Protein AF-A0A0F0LXJ2-F1 (afdb_monomer_lite)

pLDDT: mean 94.83, std 4.31, range [63.41, 98.44]

Radius of gyration: 13.21 Å; chains: 1; bounding box: 28×26×34 Å

Sequence (80 aa):
MTEIRRAGDGSLRLERTPVGIAAEVGDIPYRTGLVRWRGDSFLPTEAEDGVRQPVAFLGDDGAGRALFLHAGRADRRVAS

Structure (mmCIF, N/CA/C/O backbone):
data_AF-A0A0F0LXJ2-F1
#
_entry.id   AF-A0A0F0LXJ2-F1
#
loop_
_atom_site.group_PDB
_atom_site.id
_at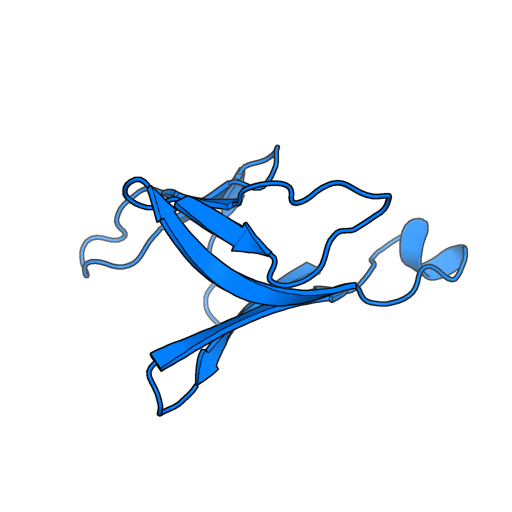om_site.type_symbol
_atom_site.label_atom_id
_atom_site.label_alt_id
_atom_site.label_comp_id
_atom_site.label_asym_id
_atom_site.label_entity_id
_atom_site.label_seq_id
_atom_site.pdbx_PDB_ins_code
_atom_site.Cartn_x
_atom_site.Cartn_y
_atom_site.Cartn_z
_atom_site.occupancy
_atom_site.B_iso_or_equiv
_atom_site.auth_seq_id
_atom_site.auth_comp_id
_atom_site.auth_asym_id
_atom_site.auth_atom_id
_atom_site.pdbx_PDB_model_num
ATOM 1 N N . MET A 1 1 ? 4.821 -8.272 -5.075 1.00 92.38 1 MET A N 1
ATOM 2 C CA . MET A 1 1 ? 4.396 -8.410 -3.667 1.00 92.38 1 MET A CA 1
ATOM 3 C C . MET A 1 1 ? 4.616 -7.086 -2.962 1.00 92.38 1 MET A C 1
ATOM 5 O O . MET A 1 1 ? 5.641 -6.465 -3.204 1.00 92.38 1 MET A O 1
ATOM 9 N N . THR A 1 2 ? 3.669 -6.638 -2.140 1.00 95.31 2 THR A N 1
ATOM 10 C CA . THR A 1 2 ? 3.780 -5.370 -1.407 1.00 95.31 2 THR A CA 1
ATOM 11 C C . THR A 1 2 ? 3.781 -5.625 0.091 1.00 95.31 2 THR A C 1
ATOM 13 O O . THR A 1 2 ? 2.899 -6.308 0.604 1.00 95.31 2 THR A O 1
ATOM 16 N N . GLU A 1 3 ? 4.759 -5.050 0.782 1.00 96.31 3 GLU A N 1
ATOM 17 C CA . GLU A 1 3 ? 4.886 -5.080 2.233 1.00 96.31 3 GLU A CA 1
ATOM 18 C C . GLU A 1 3 ? 4.823 -3.663 2.800 1.00 96.31 3 GLU A C 1
ATOM 20 O O . GLU A 1 3 ? 5.480 -2.745 2.308 1.00 96.31 3 GLU A O 1
ATOM 25 N N . ILE A 1 4 ? 4.057 -3.504 3.879 1.00 95.94 4 ILE A N 1
ATOM 26 C CA . ILE A 1 4 ? 4.030 -2.288 4.689 1.00 95.94 4 ILE A CA 1
ATOM 27 C C . ILE A 1 4 ? 4.581 -2.636 6.064 1.00 95.94 4 ILE A C 1
ATOM 29 O O . ILE A 1 4 ? 4.040 -3.504 6.753 1.00 95.94 4 ILE A O 1
ATOM 33 N N . ARG A 1 5 ? 5.624 -1.926 6.488 1.00 95.94 5 ARG A N 1
ATOM 34 C CA . ARG A 1 5 ? 6.237 -2.100 7.807 1.00 95.94 5 ARG A CA 1
ATOM 35 C C . ARG A 1 5 ? 6.118 -0.815 8.612 1.00 95.94 5 ARG A C 1
ATOM 37 O O . ARG A 1 5 ? 6.340 0.273 8.085 1.00 95.94 5 ARG A O 1
ATOM 44 N N . ARG A 1 6 ? 5.783 -0.958 9.894 1.00 94.94 6 ARG A N 1
ATOM 45 C CA . ARG A 1 6 ? 5.811 0.127 10.878 1.00 94.94 6 ARG A CA 1
ATOM 46 C C . ARG A 1 6 ? 7.041 -0.041 11.759 1.00 94.94 6 ARG A C 1
ATOM 48 O O . ARG A 1 6 ? 7.222 -1.109 12.337 1.00 94.94 6 ARG A O 1
ATOM 55 N N . ALA A 1 7 ? 7.872 0.988 11.851 1.00 93.94 7 ALA A N 1
ATOM 56 C CA . ALA A 1 7 ? 9.008 1.004 12.765 1.00 93.94 7 ALA A CA 1
ATOM 57 C C . ALA A 1 7 ? 8.577 1.404 14.189 1.00 93.94 7 ALA A C 1
ATOM 59 O O . ALA A 1 7 ? 7.447 1.846 14.414 1.00 93.94 7 ALA A O 1
ATOM 60 N N . GLY A 1 8 ? 9.478 1.242 15.164 1.00 95.69 8 GLY A N 1
ATOM 61 C CA . GLY A 1 8 ? 9.203 1.545 16.576 1.00 95.69 8 GLY A CA 1
ATOM 62 C C . GLY A 1 8 ? 8.890 3.021 16.852 1.00 95.69 8 GLY A C 1
ATOM 63 O O . GLY A 1 8 ? 8.137 3.323 17.772 1.00 95.69 8 GLY A O 1
ATOM 64 N N . ASP A 1 9 ? 9.391 3.930 16.014 1.00 95.06 9 ASP A N 1
ATOM 65 C CA . ASP A 1 9 ? 9.082 5.367 16.042 1.00 95.06 9 ASP A CA 1
ATOM 66 C 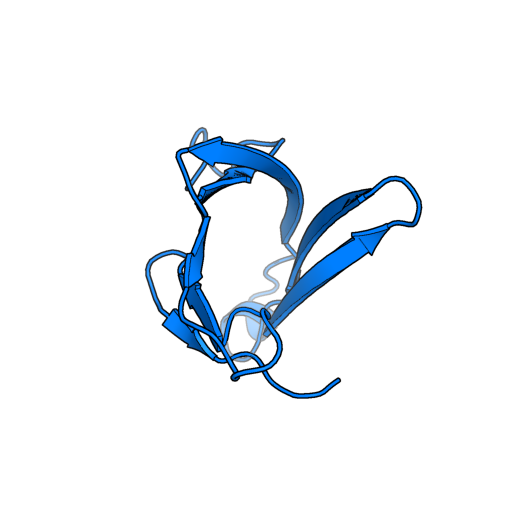C . ASP A 1 9 ? 7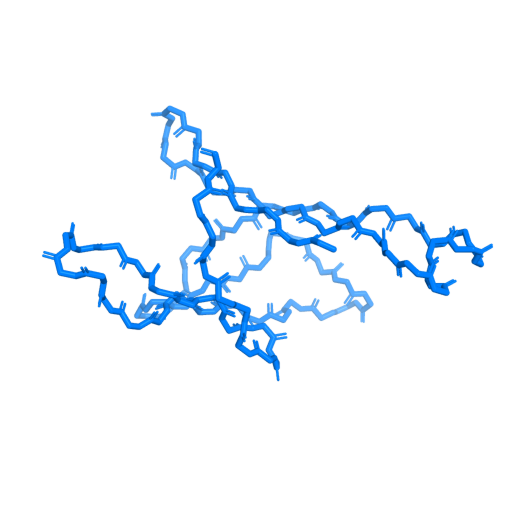.735 5.715 15.376 1.00 95.06 9 ASP A C 1
ATOM 68 O O . ASP A 1 9 ? 7.332 6.875 15.310 1.00 95.06 9 ASP A O 1
ATOM 72 N N . GLY A 1 10 ? 7.020 4.708 14.871 1.00 93.19 10 GLY A N 1
ATOM 73 C CA . GLY A 1 10 ? 5.743 4.858 14.194 1.00 93.19 10 GLY A CA 1
ATOM 74 C C . GLY A 1 10 ? 5.838 5.223 12.715 1.00 93.19 10 GLY A C 1
ATOM 75 O O . GLY A 1 10 ? 4.786 5.284 12.074 1.00 93.19 10 GLY A O 1
ATOM 76 N N . SER A 1 11 ? 7.040 5.413 12.163 1.00 95.62 11 SER A N 1
ATOM 77 C CA . SER A 1 11 ? 7.227 5.637 10.730 1.00 95.62 11 SER A CA 1
ATOM 78 C C . SER A 1 11 ? 6.787 4.416 9.917 1.00 95.62 11 SER A C 1
ATOM 80 O O . SER A 1 11 ? 6.880 3.269 10.366 1.00 95.62 11 SER A O 1
ATOM 82 N N . LEU A 1 12 ? 6.259 4.667 8.717 1.00 97.56 12 LEU A N 1
ATOM 83 C CA . LEU A 1 12 ? 5.799 3.632 7.796 1.00 97.56 12 LEU A CA 1
ATOM 84 C C . LEU A 1 12 ? 6.736 3.545 6.594 1.00 97.56 12 LEU A C 1
ATOM 86 O O . LEU A 1 12 ? 7.135 4.565 6.031 1.00 97.56 12 LEU A O 1
ATOM 90 N N . ARG A 1 13 ? 7.046 2.319 6.175 1.00 97.44 13 ARG A N 1
ATOM 91 C CA . ARG A 1 13 ? 7.819 2.021 4.968 1.00 97.44 13 ARG A CA 1
ATOM 92 C C . ARG A 1 13 ? 7.045 1.056 4.082 1.00 97.44 13 ARG A C 1
ATOM 94 O O . ARG A 1 13 ? 6.477 0.084 4.579 1.00 97.44 13 ARG A O 1
ATOM 101 N N . LEU A 1 14 ? 7.034 1.347 2.789 1.00 97.00 14 LEU A N 1
ATOM 102 C CA . LEU A 1 14 ? 6.485 0.501 1.741 1.00 97.00 14 LEU A CA 1
ATOM 103 C C . LEU A 1 14 ? 7.640 -0.118 0.959 1.00 97.00 14 LEU A C 1
ATOM 105 O O . LEU A 1 14 ? 8.547 0.594 0.527 1.00 97.00 14 LEU A O 1
ATOM 109 N N . GLU A 1 15 ? 7.575 -1.430 0.761 1.00 96.38 15 GLU A N 1
ATOM 110 C CA . GLU A 1 15 ? 8.417 -2.158 -0.185 1.00 96.38 15 GLU A CA 1
ATOM 111 C C . GLU A 1 15 ? 7.532 -2.902 -1.187 1.00 96.38 15 GLU A C 1
ATOM 113 O O . GLU A 1 15 ? 6.547 -3.544 -0.814 1.00 96.38 15 GLU A O 1
ATOM 118 N N . ARG A 1 16 ? 7.862 -2.804 -2.475 1.00 94.44 16 ARG A N 1
ATOM 119 C CA . ARG A 1 16 ? 7.224 -3.571 -3.541 1.00 94.44 16 ARG A CA 1
ATOM 120 C C . ARG A 1 16 ? 8.289 -4.378 -4.267 1.00 94.44 16 ARG A C 1
ATOM 122 O O . ARG A 1 16 ? 9.099 -3.833 -5.008 1.00 94.44 16 ARG A O 1
ATOM 129 N N . THR A 1 17 ? 8.256 -5.686 -4.057 1.00 95.88 17 THR A N 1
ATOM 130 C CA . THR A 1 17 ? 9.122 -6.648 -4.738 1.00 95.88 17 THR A CA 1
ATOM 131 C C . THR A 1 17 ? 8.440 -7.102 -6.032 1.00 95.88 17 THR A C 1
ATOM 133 O O . THR A 1 17 ? 7.294 -7.573 -5.963 1.00 95.88 17 THR A O 1
ATOM 136 N N . PRO A 1 18 ? 9.089 -6.974 -7.200 1.00 96.19 18 PRO A N 1
ATOM 137 C CA . PRO A 1 18 ? 8.591 -7.517 -8.460 1.00 96.19 18 PRO A CA 1
ATOM 138 C C . PRO A 1 18 ? 8.317 -9.019 -8.363 1.00 96.19 18 PRO A C 1
ATOM 140 O O . PRO A 1 18 ? 8.964 -9.740 -7.606 1.00 96.19 18 PRO A O 1
ATOM 143 N N . VAL A 1 19 ? 7.317 -9.489 -9.104 1.00 94.62 19 VAL A N 1
ATOM 144 C CA . VAL A 1 19 ? 6.935 -10.907 -9.186 1.00 94.62 19 VAL A CA 1
ATOM 145 C C . VAL A 1 19 ? 6.559 -11.241 -10.629 1.00 94.62 19 VAL A C 1
ATOM 147 O O . VAL A 1 19 ? 6.125 -10.357 -11.368 1.00 94.62 19 VAL A O 1
ATOM 150 N N . GLY A 1 20 ? 6.694 -12.510 -11.022 1.00 95.94 20 GLY A N 1
ATOM 151 C CA . GLY A 1 20 ? 6.395 -12.958 -12.387 1.00 95.94 20 GLY A CA 1
ATOM 152 C C . GLY A 1 20 ? 7.260 -12.249 -13.432 1.00 95.94 20 GLY A C 1
ATOM 153 O O . GLY A 1 20 ? 8.435 -11.994 -13.182 1.00 95.94 20 GLY A O 1
ATOM 154 N N . ILE A 1 21 ? 6.653 -11.872 -14.562 1.00 96.06 21 ILE A N 1
ATOM 155 C CA . ILE A 1 21 ? 7.348 -11.276 -15.718 1.00 96.06 21 ILE A CA 1
ATOM 156 C C . ILE A 1 21 ? 8.188 -10.050 -15.330 1.00 96.06 21 ILE A C 1
ATOM 158 O O . ILE A 1 21 ? 9.307 -9.915 -15.804 1.00 96.06 21 ILE A O 1
ATOM 162 N N . ALA A 1 22 ? 7.697 -9.186 -14.434 1.00 93.12 22 ALA A N 1
ATOM 163 C CA . ALA A 1 22 ? 8.447 -8.018 -13.957 1.00 93.12 22 ALA A CA 1
ATOM 164 C C . ALA A 1 22 ? 9.795 -8.412 -13.320 1.00 93.12 22 ALA A C 1
ATOM 166 O O . ALA A 1 22 ? 10.823 -7.791 -13.571 1.00 93.12 22 ALA A O 1
ATOM 167 N N . ALA A 1 23 ? 9.814 -9.496 -12.537 1.00 96.06 23 ALA A N 1
ATOM 168 C CA . ALA A 1 23 ? 11.056 -10.021 -11.979 1.00 96.06 23 ALA A CA 1
ATOM 169 C C . ALA A 1 23 ? 11.949 -10.659 -13.061 1.00 96.06 23 ALA A C 1
ATOM 171 O O . ALA A 1 23 ? 13.167 -10.517 -13.002 1.00 96.06 23 ALA A O 1
ATOM 172 N N . GLU A 1 24 ? 11.361 -11.331 -14.057 1.00 96.31 24 GLU A N 1
ATOM 173 C CA . GLU A 1 24 ? 12.098 -11.967 -15.162 1.00 96.31 24 GLU A CA 1
ATOM 174 C C . GLU A 1 24 ? 12.815 -10.951 -16.062 1.00 96.31 24 GLU A C 1
ATOM 176 O O . GLU A 1 24 ? 13.921 -11.224 -16.525 1.00 96.31 24 GLU A O 1
ATOM 181 N N . VAL A 1 25 ? 12.223 -9.771 -16.278 1.00 96.81 25 VAL A N 1
ATOM 182 C CA . VAL A 1 25 ? 12.842 -8.683 -17.059 1.00 96.81 25 VAL A CA 1
ATOM 183 C C . VAL A 1 25 ? 13.798 -7.808 -16.241 1.00 96.81 25 VAL A C 1
ATOM 185 O O . VAL A 1 25 ? 14.394 -6.881 -16.786 1.00 96.81 25 VAL A O 1
ATOM 188 N N . GLY A 1 26 ? 13.996 -8.127 -14.959 1.00 95.19 26 GLY A N 1
ATOM 189 C CA . GLY A 1 26 ? 14.985 -7.472 -14.106 1.00 95.19 26 GLY A CA 1
ATOM 190 C C . GLY A 1 26 ? 14.516 -6.176 -13.447 1.00 95.19 26 GLY A C 1
ATOM 191 O O . GLY A 1 26 ? 15.366 -5.364 -13.074 1.00 95.19 26 GLY A O 1
ATOM 192 N N . ASP A 1 27 ? 13.204 -5.977 -13.266 1.00 95.31 27 ASP A N 1
ATOM 193 C CA . ASP A 1 27 ? 12.711 -4.859 -12.460 1.00 95.31 27 ASP A CA 1
ATOM 194 C C . ASP A 1 27 ? 13.297 -4.935 -11.043 1.00 95.31 27 ASP A C 1
ATOM 196 O O . ASP A 1 27 ? 13.440 -6.009 -10.444 1.00 95.31 27 ASP A O 1
ATOM 200 N N . ILE A 1 28 ? 13.616 -3.773 -10.478 1.00 93.94 28 ILE A N 1
ATOM 201 C CA . ILE A 1 28 ? 14.183 -3.666 -9.133 1.00 93.94 28 ILE A CA 1
ATOM 202 C C . ILE A 1 28 ? 13.094 -3.384 -8.087 1.00 93.94 28 ILE A C 1
ATOM 204 O O . ILE A 1 28 ? 12.065 -2.785 -8.403 1.00 93.94 28 ILE A O 1
ATOM 208 N N . PRO A 1 29 ? 13.296 -3.780 -6.816 1.00 94.62 29 PRO A N 1
ATOM 209 C CA . PRO A 1 29 ? 12.367 -3.441 -5.747 1.00 94.62 29 PRO A CA 1
ATOM 210 C C . PRO A 1 29 ? 12.195 -1.932 -5.564 1.00 94.62 29 PRO A C 1
ATOM 212 O O . PRO A 1 29 ? 13.173 -1.202 -5.405 1.00 94.62 29 PRO A O 1
ATOM 215 N N . TYR A 1 30 ? 10.941 -1.491 -5.480 1.00 93.44 30 TYR A N 1
ATOM 216 C CA . TYR A 1 30 ? 10.599 -0.127 -5.087 1.00 93.44 30 TYR A CA 1
ATOM 217 C C . TYR A 1 30 ? 10.509 -0.024 -3.563 1.00 93.44 30 TYR A C 1
ATOM 219 O O . TYR A 1 30 ? 9.853 -0.847 -2.917 1.00 93.44 30 TYR A O 1
ATOM 227 N N . ARG A 1 31 ? 11.151 0.990 -2.974 1.00 95.88 31 ARG A N 1
ATOM 228 C CA . ARG A 1 31 ? 11.178 1.227 -1.523 1.00 95.88 31 ARG A CA 1
ATOM 229 C C . ARG A 1 31 ? 10.966 2.701 -1.229 1.00 95.88 31 ARG A C 1
ATOM 231 O O . ARG A 1 31 ? 11.672 3.540 -1.769 1.00 95.88 31 ARG A O 1
ATOM 238 N N . THR A 1 32 ? 10.037 3.020 -0.335 1.00 97.19 32 THR A N 1
ATOM 239 C CA . THR A 1 32 ? 9.777 4.414 0.048 1.00 97.19 32 THR A CA 1
ATOM 240 C C . THR A 1 32 ? 9.229 4.521 1.468 1.00 97.19 32 THR A C 1
ATOM 242 O O . THR A 1 32 ? 8.624 3.584 1.995 1.00 97.19 32 THR A O 1
ATOM 245 N N . GLY A 1 33 ? 9.439 5.664 2.117 1.00 98.19 33 GLY A N 1
ATOM 246 C CA . GLY A 1 33 ? 8.697 6.018 3.323 1.00 98.19 33 GLY A CA 1
ATOM 247 C C . GLY A 1 33 ? 7.267 6.428 2.973 1.00 98.19 33 GLY A C 1
ATOM 248 O O . GLY A 1 33 ? 6.991 6.861 1.858 1.00 98.19 33 GLY A O 1
ATOM 249 N N . LEU A 1 34 ? 6.353 6.326 3.932 1.00 98.44 34 LEU A N 1
ATOM 250 C CA . LEU A 1 34 ? 4.988 6.825 3.795 1.00 98.44 34 LEU A CA 1
ATOM 251 C C . LEU A 1 34 ? 4.721 7.909 4.835 1.00 98.44 34 LEU A C 1
ATOM 253 O O . LEU A 1 34 ? 4.875 7.686 6.036 1.00 98.44 34 LEU A O 1
ATOM 257 N N . VAL A 1 35 ? 4.270 9.071 4.369 1.00 97.56 35 VAL A N 1
ATOM 258 C CA . VAL A 1 35 ? 3.822 10.177 5.222 1.00 97.56 35 VAL A CA 1
ATOM 259 C C . VAL A 1 35 ? 2.314 10.323 5.131 1.00 97.56 35 VAL A C 1
ATOM 261 O O . VAL A 1 35 ? 1.731 10.210 4.051 1.00 97.56 35 VAL A O 1
ATOM 264 N N . ARG A 1 36 ? 1.661 10.556 6.274 1.00 96.75 36 ARG A N 1
ATOM 265 C CA . ARG A 1 36 ? 0.215 10.788 6.303 1.00 96.75 36 ARG A CA 1
ATOM 266 C C . ARG A 1 36 ? -0.110 12.021 5.468 1.00 96.75 36 ARG A C 1
ATOM 268 O O . ARG A 1 36 ? 0.570 13.037 5.579 1.00 96.75 36 ARG A O 1
ATOM 275 N N . TRP A 1 37 ? -1.172 11.932 4.676 1.00 95.06 37 TRP A N 1
ATOM 276 C CA . TRP A 1 37 ? -1.634 13.052 3.868 1.00 95.06 37 TRP A CA 1
ATOM 277 C C . TRP A 1 37 ? -3.058 13.475 4.218 1.00 95.06 37 TRP A C 1
ATOM 279 O O . TRP A 1 37 ? -3.257 14.571 4.738 1.00 95.06 37 TRP A O 1
ATOM 289 N N . ARG A 1 38 ? -4.058 12.628 3.949 1.00 94.50 38 ARG A N 1
ATOM 290 C CA . ARG A 1 38 ? -5.485 12.945 4.143 1.00 94.50 38 ARG A CA 1
ATOM 291 C C . ARG A 1 38 ? -6.255 11.695 4.540 1.00 94.50 38 ARG A C 1
ATOM 293 O O . ARG A 1 38 ? -6.177 10.697 3.831 1.00 94.50 38 ARG A O 1
ATOM 300 N N . GLY A 1 39 ? -7.012 11.757 5.637 1.00 94.94 39 GLY A N 1
ATOM 301 C CA . GLY A 1 39 ? -7.733 10.593 6.166 1.00 94.94 39 GLY A CA 1
ATOM 302 C C . GLY A 1 39 ? -6.801 9.388 6.319 1.00 94.94 39 GLY A C 1
ATOM 303 O O . GLY A 1 39 ? -5.713 9.513 6.893 1.00 94.94 39 GLY A O 1
ATOM 304 N N . ASP A 1 40 ? -7.197 8.266 5.719 1.00 95.88 40 ASP A N 1
ATOM 305 C CA . ASP A 1 40 ? -6.422 7.018 5.689 1.00 95.88 40 ASP A CA 1
ATOM 306 C C . ASP A 1 40 ? -5.462 6.909 4.494 1.00 95.88 40 ASP A C 1
ATOM 308 O O . ASP A 1 40 ? -4.943 5.831 4.197 1.00 95.88 40 ASP A O 1
ATOM 312 N N . SER A 1 41 ? -5.209 8.027 3.807 1.00 97.69 41 SER A N 1
ATOM 313 C CA . SER A 1 41 ? -4.282 8.116 2.678 1.00 97.69 41 SER A CA 1
ATOM 314 C C . SER A 1 41 ? -2.909 8.652 3.078 1.00 97.69 41 SER A C 1
ATOM 316 O O . SER A 1 41 ? -2.769 9.582 3.882 1.00 97.69 41 SER A O 1
ATOM 318 N N . PHE A 1 42 ? -1.890 8.092 2.439 1.00 98.31 42 PHE A N 1
ATOM 319 C CA . PHE A 1 42 ? -0.478 8.366 2.646 1.00 98.31 42 PHE A CA 1
ATOM 320 C C . PHE A 1 42 ? 0.199 8.642 1.305 1.00 98.31 42 PHE A C 1
ATOM 322 O O . PHE A 1 42 ? -0.205 8.106 0.273 1.00 98.31 42 PHE A O 1
ATOM 329 N N . LEU A 1 43 ? 1.240 9.468 1.328 1.00 97.88 43 LEU A N 1
ATOM 330 C CA . LEU A 1 43 ? 2.083 9.751 0.173 1.00 97.88 43 LEU A CA 1
ATOM 331 C C . LEU A 1 43 ? 3.465 9.111 0.357 1.00 97.88 43 LEU A C 1
ATOM 333 O O . LEU A 1 43 ? 4.006 9.159 1.466 1.00 97.88 43 LEU A O 1
ATOM 337 N N . PRO A 1 44 ? 4.068 8.580 -0.718 1.00 97.69 44 PRO A N 1
ATOM 338 C CA . PRO A 1 44 ? 5.489 8.265 -0.769 1.00 97.69 44 PRO A CA 1
ATOM 339 C C . PRO A 1 44 ? 6.367 9.4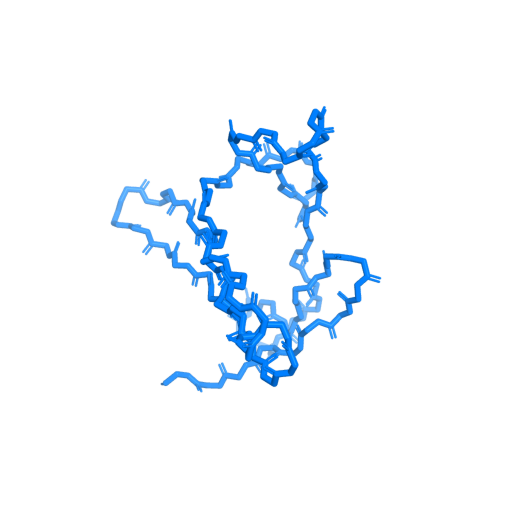62 -0.388 1.00 97.69 44 PRO A C 1
ATOM 341 O O . PRO A 1 44 ? 6.094 10.597 -0.797 1.00 97.69 44 PRO A O 1
ATOM 344 N N . THR A 1 45 ? 7.449 9.219 0.356 1.00 97.50 45 THR A N 1
ATOM 345 C CA . THR A 1 45 ? 8.481 10.231 0.658 1.00 97.50 45 THR A CA 1
ATOM 346 C C . THR A 1 45 ? 9.383 10.523 -0.533 1.00 97.50 45 THR A C 1
ATOM 348 O O . THR A 1 45 ? 10.000 11.589 -0.577 1.00 97.50 45 THR A O 1
ATOM 351 N N . GLU A 1 46 ? 9.370 9.660 -1.542 1.00 95.19 46 GLU A N 1
ATOM 352 C CA . GLU A 1 46 ? 10.099 9.814 -2.800 1.00 95.19 46 GLU A CA 1
ATOM 353 C C . GLU A 1 46 ? 9.132 9.704 -3.979 1.00 95.19 46 GLU A C 1
ATOM 355 O O . GLU A 1 46 ? 8.127 9.000 -3.895 1.00 95.19 46 GLU A O 1
ATOM 360 N N . ALA A 1 47 ? 9.401 10.439 -5.056 1.00 92.81 47 ALA A N 1
ATOM 361 C CA . ALA A 1 47 ? 8.609 10.350 -6.277 1.00 92.81 47 ALA A CA 1
ATOM 362 C C . ALA A 1 47 ? 9.153 9.227 -7.173 1.00 92.81 47 ALA A C 1
ATOM 364 O O . ALA A 1 47 ? 10.365 9.115 -7.332 1.00 92.81 47 ALA A O 1
ATOM 365 N N . GLU A 1 48 ? 8.263 8.444 -7.772 1.00 89.25 48 GLU A N 1
ATOM 366 C CA . GLU A 1 48 ? 8.568 7.485 -8.839 1.00 89.25 48 GLU A CA 1
ATOM 367 C C . GLU A 1 48 ? 8.127 8.130 -10.158 1.00 89.25 48 GLU A C 1
ATOM 369 O O . GLU A 1 48 ? 6.998 8.611 -10.253 1.00 89.25 48 GLU A O 1
ATOM 374 N N . ASP A 1 49 ? 9.041 8.277 -11.120 1.00 89.31 49 ASP A N 1
ATOM 375 C CA . ASP A 1 49 ? 8.801 8.993 -12.387 1.00 89.31 49 ASP A CA 1
ATOM 376 C C . ASP A 1 49 ? 8.184 10.396 -12.216 1.00 89.31 49 ASP A C 1
ATOM 378 O O . ASP A 1 49 ? 7.324 10.846 -12.973 1.00 89.31 49 ASP A O 1
ATOM 382 N N . GLY A 1 50 ? 8.617 11.110 -11.171 1.00 93.44 50 GLY A N 1
ATOM 383 C CA . GLY A 1 50 ? 8.123 12.451 -10.842 1.00 93.44 50 GLY A CA 1
ATOM 384 C C . GLY A 1 50 ? 6.758 12.476 -10.144 1.00 93.44 50 GLY A C 1
ATOM 385 O O . GLY A 1 50 ? 6.281 13.553 -9.782 1.00 93.44 50 GLY A O 1
ATOM 386 N N . VAL A 1 51 ? 6.150 11.317 -9.878 1.00 92.88 51 VAL A N 1
ATOM 387 C CA . VAL A 1 51 ? 4.827 11.195 -9.261 1.00 92.88 51 VAL A CA 1
ATOM 388 C C . VAL A 1 51 ? 4.922 10.597 -7.856 1.00 92.88 51 VAL A C 1
ATOM 390 O O . VAL A 1 51 ? 5.612 9.617 -7.598 1.00 92.88 51 VAL A O 1
ATOM 393 N N . ARG A 1 52 ? 4.177 11.181 -6.911 1.00 95.38 52 ARG A N 1
ATOM 394 C CA . ARG A 1 52 ? 3.954 10.614 -5.571 1.00 95.38 52 ARG A CA 1
ATOM 395 C C . ARG A 1 52 ? 2.558 10.026 -5.524 1.00 95.38 52 ARG A C 1
ATOM 397 O O . ARG A 1 52 ? 1.615 10.698 -5.109 1.00 95.38 52 ARG A O 1
ATOM 404 N N . GLN A 1 53 ? 2.415 8.798 -6.006 1.00 94.81 53 GLN A N 1
ATOM 405 C CA . GLN A 1 53 ? 1.111 8.153 -6.061 1.00 94.81 53 GLN A CA 1
ATOM 406 C C . GLN A 1 53 ? 0.602 7.857 -4.637 1.00 94.81 53 GLN A C 1
ATOM 408 O O . GLN A 1 53 ? 1.269 7.126 -3.903 1.00 94.81 53 GLN A O 1
ATOM 413 N N . PRO A 1 54 ? -0.564 8.391 -4.223 1.00 96.44 54 PRO A N 1
ATOM 414 C CA . PRO A 1 54 ? -1.112 8.100 -2.907 1.00 96.44 54 PRO A CA 1
ATOM 415 C C . PRO A 1 54 ? -1.474 6.622 -2.751 1.00 96.44 54 PRO A C 1
ATOM 417 O O . PRO A 1 54 ? -1.953 5.981 -3.690 1.00 96.44 54 PRO A O 1
ATOM 420 N N . VAL A 1 55 ? -1.329 6.120 -1.528 1.00 97.56 55 VAL A N 1
ATOM 421 C CA . VAL A 1 55 ? -1.885 4.833 -1.099 1.00 97.56 55 VAL A CA 1
ATOM 422 C C . VAL A 1 55 ? -2.873 5.053 0.035 1.00 97.56 55 VAL A C 1
ATOM 424 O O . VAL A 1 55 ? -2.692 5.976 0.825 1.00 97.56 55 VAL A O 1
ATOM 427 N N . ALA A 1 56 ? -3.902 4.217 0.145 1.00 97.94 56 ALA A N 1
ATOM 428 C CA . ALA A 1 56 ? -4.874 4.298 1.234 1.00 97.94 56 ALA A CA 1
ATOM 429 C C . ALA A 1 56 ? -5.046 2.956 1.947 1.00 97.94 56 ALA A C 1
ATOM 431 O O . ALA A 1 56 ? -5.077 1.908 1.306 1.00 97.94 56 ALA A O 1
ATOM 432 N N . PHE A 1 57 ? -5.184 2.993 3.268 1.00 97.25 57 PHE A N 1
ATOM 433 C CA . PHE A 1 57 ? -5.524 1.827 4.081 1.00 97.25 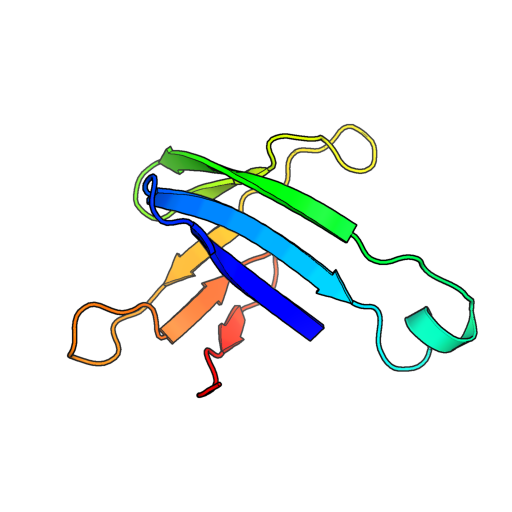57 PHE A CA 1
ATOM 434 C C . PHE A 1 57 ? -7.042 1.773 4.249 1.00 97.25 57 PHE A C 1
ATOM 436 O O . PHE A 1 57 ? -7.621 2.702 4.797 1.00 97.25 57 PHE A O 1
ATOM 443 N N . LEU A 1 58 ? -7.692 0.722 3.747 1.00 96.94 58 LEU A N 1
ATOM 444 C CA . LEU A 1 58 ? -9.154 0.650 3.665 1.00 96.94 58 LEU A CA 1
ATOM 445 C C . LEU A 1 58 ? -9.730 -0.583 4.363 1.00 96.94 58 LEU A C 1
ATOM 447 O O . LEU A 1 58 ? -9.114 -1.653 4.410 1.00 96.94 58 LEU A O 1
ATOM 451 N N . GLY A 1 59 ? -10.971 -0.432 4.824 1.00 96.44 59 GLY A N 1
ATOM 452 C CA . GLY A 1 59 ? -11.705 -1.453 5.566 1.00 96.44 59 GLY A CA 1
ATOM 453 C C . GLY A 1 59 ? -11.199 -1.620 6.997 1.00 96.44 59 GLY A C 1
ATOM 454 O O . GLY A 1 59 ? -10.213 -1.010 7.397 1.00 96.44 59 GLY A O 1
ATOM 455 N N . ASP A 1 60 ? -11.876 -2.476 7.749 1.00 96.06 60 ASP A N 1
ATOM 456 C CA . ASP A 1 60 ? -11.527 -2.837 9.121 1.00 96.06 60 ASP A CA 1
ATOM 457 C C . ASP A 1 60 ? -11.715 -4.349 9.276 1.00 96.06 60 ASP A C 1
ATOM 459 O O . ASP A 1 60 ? -12.714 -4.905 8.815 1.00 96.06 60 ASP A O 1
ATOM 463 N N . ASP A 1 61 ? -10.733 -5.024 9.864 1.00 94.62 61 ASP A N 1
ATOM 464 C CA . ASP A 1 61 ? -10.776 -6.452 10.169 1.00 94.62 61 ASP A CA 1
ATOM 465 C C . ASP A 1 61 ? -11.538 -6.780 11.464 1.00 94.62 61 ASP A C 1
ATOM 467 O O . ASP A 1 61 ? -11.594 -7.942 11.863 1.00 94.62 61 ASP A O 1
ATOM 471 N N . GLY A 1 62 ? -12.122 -5.768 12.110 1.00 95.69 62 GLY A N 1
ATOM 472 C CA . GLY A 1 62 ? -12.815 -5.867 13.393 1.00 95.69 62 GLY A CA 1
ATOM 473 C C . GLY A 1 62 ? -11.893 -5.659 14.597 1.00 95.69 62 GLY A C 1
ATOM 474 O O . GLY A 1 62 ? -12.374 -5.618 15.727 1.00 95.69 62 GLY A O 1
ATOM 475 N N . ALA A 1 63 ? -10.585 -5.504 14.372 1.00 94.69 63 ALA A N 1
ATOM 476 C CA . ALA A 1 63 ? -9.587 -5.177 15.388 1.00 94.69 63 ALA A CA 1
ATOM 477 C C . ALA A 1 63 ? -8.940 -3.799 15.144 1.00 94.69 63 ALA A C 1
ATOM 479 O O . ALA A 1 63 ? -7.891 -3.494 15.720 1.00 94.69 63 ALA A O 1
ATOM 480 N N . GLY A 1 64 ? -9.536 -2.970 14.281 1.00 92.00 64 GLY A N 1
ATOM 481 C CA . GLY A 1 64 ? -9.032 -1.648 13.925 1.00 92.00 64 GLY A CA 1
ATOM 482 C C . GLY A 1 64 ? -7.872 -1.688 12.931 1.00 92.00 64 GLY A C 1
ATOM 483 O O . GLY A 1 64 ? -7.123 -0.713 12.827 1.00 92.00 64 GLY A O 1
ATOM 484 N N . ARG A 1 65 ? -7.665 -2.806 12.216 1.00 92.69 65 ARG A N 1
ATOM 485 C CA . ARG A 1 65 ? -6.616 -2.921 11.192 1.00 92.69 65 ARG A CA 1
ATOM 486 C C . ARG A 1 65 ? -7.237 -2.923 9.806 1.00 92.69 65 ARG A C 1
ATOM 488 O O . ARG A 1 65 ? -8.208 -3.621 9.538 1.00 92.69 65 ARG A O 1
ATOM 495 N N . ALA A 1 66 ? -6.599 -2.205 8.888 1.00 95.56 66 ALA A N 1
ATOM 496 C CA . ALA A 1 66 ? -7.051 -2.166 7.508 1.00 95.56 66 ALA A CA 1
ATOM 497 C C . ALA A 1 66 ? -6.995 -3.539 6.828 1.00 95.56 66 ALA A C 1
ATOM 499 O O . ALA A 1 66 ? -5.991 -4.255 6.919 1.00 95.56 66 ALA A O 1
ATOM 500 N N . LEU A 1 67 ? -8.065 -3.856 6.097 1.00 97.06 67 LEU A N 1
ATOM 501 C CA . LEU A 1 67 ? -8.205 -5.072 5.297 1.00 97.06 67 LEU A CA 1
ATOM 502 C C . LEU A 1 67 ? -7.514 -4.977 3.938 1.00 97.06 67 LEU A C 1
ATOM 504 O O . LEU A 1 67 ? -7.181 -6.012 3.360 1.00 97.06 67 LEU A O 1
ATOM 508 N N . PHE A 1 68 ? -7.332 -3.765 3.417 1.00 97.38 68 PHE A N 1
ATOM 509 C CA . PHE A 1 68 ? -6.792 -3.535 2.084 1.00 97.38 68 PHE A CA 1
ATOM 510 C C . PHE A 1 68 ? -5.806 -2.369 2.062 1.00 97.38 68 PHE A C 1
ATOM 512 O O . PHE A 1 68 ? -5.974 -1.383 2.780 1.00 97.38 68 PHE A O 1
ATOM 519 N N . LEU A 1 69 ? -4.819 -2.466 1.176 1.00 97.38 69 LEU A N 1
ATOM 520 C CA . LEU A 1 69 ? -4.038 -1.335 0.695 1.00 97.38 69 LEU A CA 1
ATOM 521 C C . LEU A 1 69 ? -4.535 -0.984 -0.710 1.00 97.38 69 LEU A C 1
ATOM 523 O O . LEU A 1 69 ? -4.482 -1.815 -1.611 1.00 97.38 69 LEU A O 1
ATOM 527 N N . HIS A 1 70 ? -5.009 0.240 -0.913 1.00 97.44 70 HIS A N 1
ATOM 528 C CA . HIS A 1 70 ? -5.376 0.741 -2.230 1.00 97.44 70 HIS A CA 1
ATOM 529 C C . HIS A 1 70 ? -4.232 1.565 -2.826 1.00 97.44 70 HIS A C 1
ATOM 531 O O . HIS A 1 70 ? -3.957 2.664 -2.350 1.00 97.44 70 HIS A O 1
ATOM 537 N N . ALA A 1 71 ? -3.605 1.067 -3.892 1.00 91.81 71 ALA A N 1
ATOM 538 C CA . ALA A 1 71 ? -2.511 1.728 -4.617 1.00 91.81 71 ALA A CA 1
ATOM 539 C C . ALA A 1 71 ? -2.792 1.795 -6.134 1.00 91.81 71 ALA A C 1
ATOM 541 O O . ALA A 1 71 ? -1.907 1.579 -6.956 1.00 91.81 71 ALA A O 1
ATOM 542 N N . GLY A 1 72 ? -4.055 2.032 -6.507 1.00 90.31 72 GLY A N 1
ATOM 543 C CA . GLY A 1 72 ? -4.580 1.913 -7.881 1.00 90.31 72 GLY A CA 1
ATOM 544 C C . GLY A 1 72 ? -5.313 0.587 -8.124 1.00 90.31 72 GLY A C 1
ATOM 545 O O . GLY A 1 72 ? -6.206 0.508 -8.961 1.00 90.31 72 GLY A O 1
ATOM 546 N N . ARG A 1 73 ? -4.989 -0.431 -7.322 1.00 91.50 73 ARG A N 1
ATOM 547 C CA . ARG A 1 73 ? -5.774 -1.651 -7.083 1.00 91.50 73 ARG A CA 1
ATOM 548 C C . ARG A 1 73 ? -5.866 -1.881 -5.576 1.00 91.50 73 ARG A C 1
ATOM 550 O O . ARG A 1 73 ? -5.092 -1.283 -4.829 1.00 91.50 73 ARG A O 1
ATOM 557 N N . ALA A 1 74 ? -6.805 -2.718 -5.141 1.00 95.44 74 ALA A N 1
ATOM 558 C CA . ALA A 1 74 ? -6.954 -3.098 -3.740 1.00 95.44 74 ALA A CA 1
ATOM 559 C C . ALA A 1 74 ? -6.216 -4.415 -3.458 1.00 95.44 74 ALA A C 1
ATOM 561 O O . ALA A 1 74 ? -6.700 -5.492 -3.806 1.00 95.44 74 ALA A O 1
ATOM 562 N N . ASP A 1 75 ? -5.066 -4.320 -2.797 1.00 95.38 75 ASP A N 1
ATOM 563 C CA . ASP A 1 75 ? -4.306 -5.469 -2.317 1.00 95.38 75 ASP A CA 1
ATOM 564 C C . ASP A 1 75 ? -4.843 -5.884 -0.946 1.00 95.38 75 ASP A C 1
ATOM 566 O O . ASP A 1 75 ? -4.883 -5.079 -0.012 1.00 95.38 75 ASP A O 1
ATOM 570 N N . ARG A 1 76 ? -5.284 -7.138 -0.804 1.00 96.38 76 ARG A N 1
ATOM 571 C CA . ARG A 1 76 ? -5.806 -7.634 0.474 1.00 96.38 76 ARG A CA 1
ATOM 572 C C . ARG A 1 76 ? -4.670 -7.897 1.457 1.00 96.38 76 ARG A C 1
ATOM 574 O O . ARG A 1 76 ? -3.688 -8.554 1.122 1.00 96.38 76 ARG A O 1
ATOM 581 N N . ARG A 1 77 ? -4.845 -7.439 2.699 1.00 95.56 77 ARG A N 1
ATOM 582 C CA . ARG A 1 77 ? -3.978 -7.800 3.819 1.00 95.56 77 ARG A CA 1
ATOM 583 C C . ARG A 1 77 ? -4.006 -9.315 4.000 1.00 95.56 77 ARG A C 1
ATOM 585 O O . ARG A 1 77 ? -5.067 -9.913 4.174 1.00 95.56 77 ARG A O 1
ATOM 592 N N . VAL A 1 78 ? -2.821 -9.904 4.020 1.00 94.31 78 VAL A N 1
ATOM 593 C CA . VAL A 1 78 ? -2.593 -11.298 4.398 1.00 94.31 78 VAL A CA 1
ATOM 594 C C . VAL A 1 78 ? -1.919 -11.348 5.765 1.00 94.31 78 VAL A C 1
ATOM 596 O O . VAL A 1 78 ? -1.299 -10.371 6.197 1.00 94.31 78 VAL A O 1
ATOM 599 N N . ALA A 1 79 ? -2.097 -12.461 6.474 1.00 82.00 79 ALA A N 1
ATOM 600 C CA . ALA A 1 79 ? -1.311 -12.729 7.669 1.00 82.00 79 ALA A CA 1
ATOM 601 C C . ALA A 1 79 ? 0.154 -12.935 7.258 1.00 82.00 79 ALA A C 1
ATOM 603 O O . ALA A 1 79 ? 0.421 -13.594 6.253 1.00 82.00 79 ALA A O 1
ATOM 604 N N . SER A 1 80 ? 1.061 -12.324 8.014 1.00 63.41 80 SER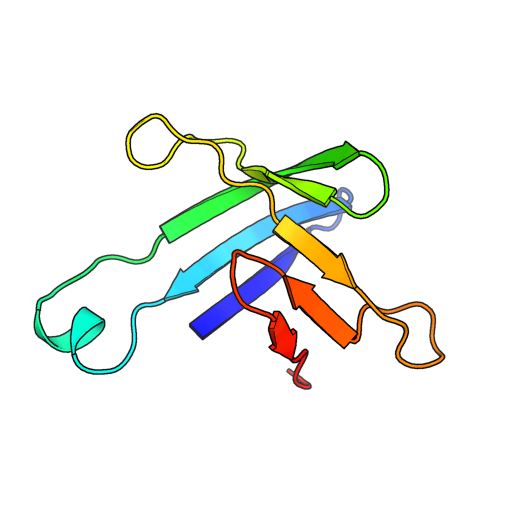 A N 1
ATOM 605 C CA . SER A 1 80 ? 2.506 -12.547 7.932 1.00 63.41 80 SER A CA 1
ATOM 606 C C . SER A 1 80 ? 2.919 -13.668 8.867 1.00 63.41 80 SER A C 1
ATOM 608 O O . SER A 1 80 ? 2.432 -13.609 10.022 1.00 63.41 80 SER A O 1
#

Secondary structure (DSSP, 8-state):
-EEEEE-TTS-EEEEE---THHHHTTPPPEEEEEEEEETTEEEESS-BTTB---EEEE---SSS--SEEESSSEEEP---

Organism: NCBI:txid582680

Foldseek 3Di:
DWDWDADPVRWIKIKDDDDDPCVVVPPDIDIFTWDDDDDQKTWGPDADVNHTQIKGQDDDPPPRHGQFIPRVHTDGDDDD